Protein AF-A0A1H7Q913-F1 (afdb_monomer_lite)

pLDDT: mean 78.35, std 20.79, range [34.88, 98.12]

Organism: NCBI:txid641665

Foldseek 3Di:
DDDDDDDDDDDDDDDDDDPPPPPPPPPVPDDVPVVLVVVLVVLVVVLCVQQDFQFAPDQVQKDWDWADAADLDEIDIDIGGVVRGPVVVNVVSSVVSNVSRVVVNPPVVVVRDDYDDDFDWDQDPRGIDTHDDPDD

Secondary structure (DSSP, 8-state):
----------------------------SSHHHHHHHHHHHHHHHHHHHHH-S-B-SSGGGEEEEEE--STTPPPEEEEEETTTS-HHHHHHHHHHHHHHHHHHSGGGGGG----PPPPEEEEETTEEEEE-----

Radius of gyration: 29.95 Å; chains: 1; bounding box: 37×65×90 Å

Structure (mmCIF, N/CA/C/O backbone):
data_AF-A0A1H7Q913-F1
#
_entry.id   AF-A0A1H7Q913-F1
#
loop_
_atom_site.group_PDB
_atom_site.id
_atom_site.type_symbol
_atom_site.label_atom_id
_atom_site.label_alt_id
_atom_site.label_comp_id
_atom_site.label_asym_id
_atom_site.label_entity_id
_atom_site.label_seq_id
_atom_site.pdbx_PDB_ins_code
_atom_site.Cartn_x
_atom_site.Cartn_y
_atom_site.Cartn_z
_atom_site.occupancy
_atom_site.B_iso_or_equiv
_atom_site.auth_seq_id
_atom_site.auth_comp_id
_atom_site.auth_asym_id
_atom_site.auth_atom_id
_atom_site.pdbx_PDB_model_num
ATOM 1 N N . MET A 1 1 ? -10.090 -41.131 71.736 1.00 42.50 1 MET A N 1
ATOM 2 C 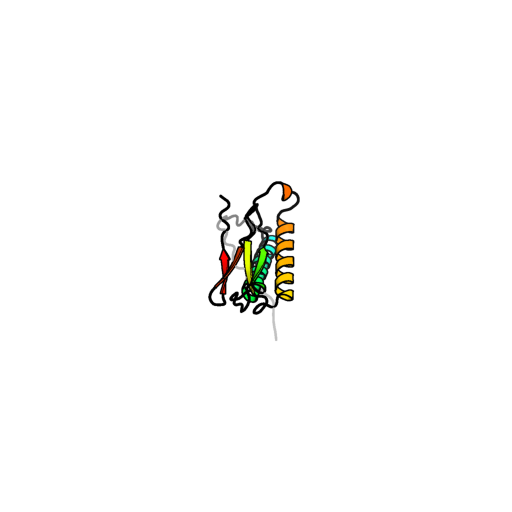CA . MET A 1 1 ? -9.740 -39.855 71.084 1.00 42.50 1 MET A CA 1
ATOM 3 C C . MET A 1 1 ? -10.991 -38.977 71.168 1.00 42.50 1 MET A C 1
ATOM 5 O O . MET A 1 1 ? -11.774 -38.990 70.237 1.00 42.50 1 MET A O 1
ATOM 9 N N . THR A 1 2 ? -11.426 -38.443 72.326 1.00 36.62 2 THR A N 1
ATOM 10 C CA . THR A 1 2 ? -10.780 -37.408 73.184 1.00 36.62 2 THR A CA 1
ATOM 11 C C . THR A 1 2 ? -10.243 -36.257 72.313 1.00 36.62 2 THR A C 1
ATOM 13 O O . THR A 1 2 ? -9.431 -36.537 71.448 1.00 36.62 2 THR A O 1
ATOM 16 N N . THR A 1 3 ? -10.598 -34.969 72.422 1.00 34.88 3 THR A N 1
ATOM 17 C CA . THR A 1 3 ? -11.397 -34.195 73.392 1.00 34.88 3 THR A CA 1
ATOM 18 C C . THR A 1 3 ? -11.520 -32.745 72.868 1.00 34.88 3 THR A C 1
ATOM 20 O O . THR A 1 3 ? -10.576 -32.240 72.281 1.00 34.88 3 THR A O 1
ATOM 23 N N . MET A 1 4 ? -12.636 -32.084 73.197 1.00 40.03 4 MET A N 1
ATOM 24 C CA . MET A 1 4 ? -12.746 -30.685 73.669 1.00 40.03 4 MET A CA 1
ATOM 25 C C . MET A 1 4 ? -12.457 -29.444 72.789 1.00 40.03 4 MET A C 1
ATOM 27 O O . MET A 1 4 ? -11.423 -29.260 72.164 1.00 40.03 4 MET A O 1
ATOM 31 N N . ARG A 1 5 ? -13.423 -28.520 72.924 1.00 50.38 5 ARG A N 1
ATOM 32 C CA . ARG A 1 5 ? -13.403 -27.061 72.717 1.00 50.38 5 ARG A CA 1
ATOM 33 C C . ARG A 1 5 ? -12.316 -26.374 73.565 1.00 50.38 5 ARG A C 1
ATOM 35 O O . ARG A 1 5 ? -12.116 -26.815 74.689 1.00 50.38 5 ARG A O 1
ATOM 42 N N . ALA A 1 6 ? -11.790 -25.227 73.113 1.00 42.22 6 ALA A N 1
ATOM 43 C CA . ALA A 1 6 ? -11.801 -23.933 73.833 1.00 42.22 6 ALA A CA 1
ATOM 44 C C . ALA A 1 6 ? -10.720 -22.948 73.330 1.00 42.22 6 ALA A C 1
ATOM 46 O O . ALA A 1 6 ? -9.536 -23.245 73.339 1.00 42.22 6 ALA A O 1
ATOM 47 N N . GLN A 1 7 ? -11.201 -21.772 72.916 1.00 47.78 7 GLN A N 1
ATOM 48 C CA . GLN A 1 7 ? -10.716 -20.409 73.185 1.00 47.78 7 GLN A CA 1
ATOM 49 C C . GLN A 1 7 ? -9.233 -20.157 73.515 1.00 47.78 7 GLN A C 1
ATOM 51 O O . GLN A 1 7 ? -8.747 -20.605 74.546 1.00 47.78 7 GLN A O 1
ATOM 56 N N . VAL A 1 8 ? -8.630 -19.200 72.796 1.00 43.62 8 VAL A N 1
ATOM 57 C CA . VAL A 1 8 ? -7.849 -18.118 73.424 1.00 43.62 8 VAL A CA 1
ATOM 58 C C . VAL A 1 8 ? -8.195 -16.801 72.723 1.00 43.62 8 VAL A C 1
ATOM 60 O O . VAL A 1 8 ? -7.838 -16.572 71.572 1.00 43.62 8 VAL A O 1
ATOM 63 N N . MET A 1 9 ? -8.931 -15.949 73.437 1.00 45.94 9 MET A N 1
ATOM 64 C CA . MET A 1 9 ? -8.969 -14.506 73.210 1.00 45.94 9 MET A CA 1
ATOM 65 C C . MET A 1 9 ? -7.621 -13.911 73.622 1.00 45.94 9 MET A C 1
ATOM 67 O O . MET A 1 9 ? -7.163 -14.179 74.732 1.00 45.94 9 MET A O 1
ATOM 71 N N . ALA A 1 10 ? -7.040 -13.040 72.798 1.00 43.75 10 ALA A N 1
ATOM 72 C CA . ALA A 1 10 ? -6.006 -12.125 73.260 1.00 43.75 10 ALA A CA 1
ATOM 73 C C . ALA A 1 10 ? -6.106 -10.760 72.559 1.00 43.75 10 ALA A C 1
ATOM 75 O O . ALA A 1 10 ? -5.680 -10.581 71.426 1.00 43.75 10 ALA A O 1
ATOM 76 N N . VAL A 1 11 ? -6.684 -9.830 73.320 1.00 43.59 11 VAL A N 1
ATOM 77 C CA . VAL A 1 11 ? -6.240 -8.447 73.547 1.00 43.59 11 VAL A CA 1
ATOM 78 C C . VAL A 1 11 ? -6.244 -7.467 72.362 1.00 43.59 11 VAL A C 1
ATOM 80 O O . VAL A 1 11 ? -5.370 -7.416 71.507 1.00 43.59 11 VAL A O 1
ATOM 83 N N . ILE A 1 12 ? -7.248 -6.599 72.459 1.00 50.00 12 ILE A N 1
ATOM 84 C CA . ILE A 1 12 ? -7.434 -5.277 71.863 1.00 50.00 12 ILE A CA 1
ATOM 85 C C . ILE A 1 12 ? -6.161 -4.417 71.965 1.00 50.00 12 ILE A C 1
ATOM 87 O O . ILE A 1 12 ? -5.664 -4.184 73.065 1.00 50.00 12 ILE A O 1
ATOM 91 N N . SER A 1 13 ? -5.717 -3.842 70.845 1.00 40.84 13 SER A N 1
ATOM 92 C CA . SER A 1 13 ? -4.907 -2.618 70.845 1.00 40.84 13 SER A CA 1
ATOM 93 C C . SER A 1 13 ? -5.628 -1.552 70.027 1.00 40.84 13 SER A C 1
ATOM 95 O O . SER A 1 13 ? -5.758 -1.650 68.808 1.00 40.84 13 SER A O 1
ATOM 97 N N . VAL A 1 14 ? -6.159 -0.558 70.737 1.00 49.72 14 VAL A N 1
ATOM 98 C CA . VAL A 1 14 ? -6.689 0.682 70.175 1.00 49.72 14 VAL A CA 1
ATOM 99 C C . VAL A 1 14 ? -5.493 1.576 69.873 1.00 49.72 14 VAL A C 1
ATOM 101 O O . VAL A 1 14 ? -4.889 2.121 70.793 1.00 49.72 14 VAL A O 1
ATOM 104 N N . ALA A 1 15 ? -5.163 1.752 68.596 1.00 45.88 15 ALA A N 1
ATOM 105 C CA . ALA A 1 15 ? -4.315 2.852 68.161 1.00 45.88 15 ALA A CA 1
ATOM 106 C C . ALA A 1 15 ? -4.633 3.247 66.711 1.00 45.88 15 ALA A C 1
ATOM 108 O O . ALA A 1 15 ? -4.528 2.440 65.797 1.00 45.88 15 ALA A O 1
ATOM 109 N N . ALA A 1 16 ? -4.961 4.530 66.551 1.00 45.84 16 ALA A N 1
ATOM 110 C CA . ALA A 1 16 ? -4.771 5.335 65.347 1.00 45.84 16 ALA A CA 1
ATOM 111 C C . ALA A 1 16 ? -5.615 5.001 64.100 1.00 45.84 16 ALA A C 1
ATOM 113 O O . ALA A 1 16 ? -5.188 4.351 63.155 1.00 45.84 16 ALA A O 1
ATOM 114 N N . LEU A 1 17 ? -6.809 5.595 64.075 1.00 55.34 17 LEU A N 1
ATOM 115 C CA . LEU A 1 17 ? -7.189 6.617 63.092 1.00 55.34 17 LEU A CA 1
ATOM 116 C C . LEU A 1 17 ? -6.294 6.710 61.832 1.00 55.34 17 LEU A C 1
ATOM 118 O O . LEU A 1 17 ? -5.324 7.460 61.812 1.00 55.34 17 LEU A O 1
ATOM 122 N N . LEU A 1 18 ? -6.696 6.030 60.759 1.00 46.06 18 LEU A N 1
ATOM 123 C CA . LEU A 1 18 ? -6.415 6.415 59.375 1.00 46.06 18 LEU A CA 1
ATOM 124 C C . LEU A 1 18 ? -7.579 5.899 58.524 1.00 46.06 18 LEU A C 1
ATOM 126 O O . LEU A 1 18 ? -7.749 4.698 58.333 1.00 46.06 18 LEU A O 1
ATOM 130 N N . CYS A 1 19 ? -8.421 6.826 58.070 1.00 43.81 19 CYS A N 1
ATOM 131 C CA . CYS A 1 19 ? -9.467 6.579 57.087 1.00 43.81 19 CYS A CA 1
ATOM 132 C C . CYS A 1 19 ? -8.843 6.037 55.792 1.00 43.81 19 CYS A C 1
ATOM 134 O O . CYS A 1 19 ? -8.514 6.809 54.895 1.00 43.81 19 CYS A O 1
ATOM 136 N N . LEU A 1 20 ? -8.714 4.718 55.664 1.00 46.75 20 LEU A N 1
ATOM 137 C CA . LEU A 1 20 ? -8.582 4.070 54.363 1.00 46.75 20 LEU A CA 1
ATOM 138 C C . LEU A 1 20 ? -9.986 3.946 53.775 1.00 46.75 20 LEU A C 1
AT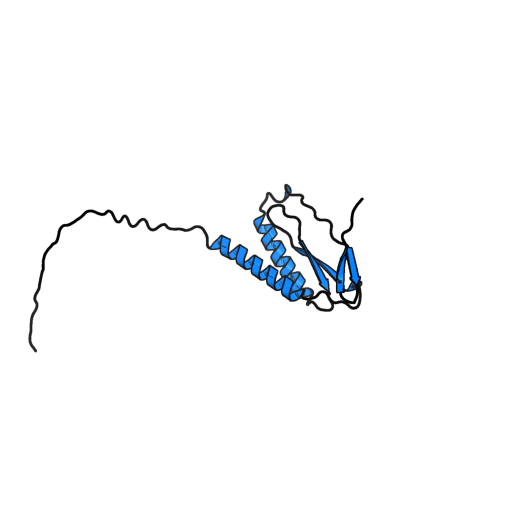OM 140 O O . LEU A 1 20 ? -10.618 2.894 53.796 1.00 46.75 20 LEU A O 1
ATOM 144 N N . ILE A 1 21 ? -10.484 5.085 53.294 1.00 54.28 21 ILE A N 1
ATOM 145 C CA . ILE A 1 21 ? -11.536 5.124 52.286 1.00 54.28 21 ILE A CA 1
ATOM 146 C C . ILE A 1 21 ? -10.957 4.339 51.110 1.00 54.28 21 ILE A C 1
ATOM 148 O O . ILE A 1 21 ? -10.057 4.824 50.425 1.00 54.28 21 ILE A O 1
A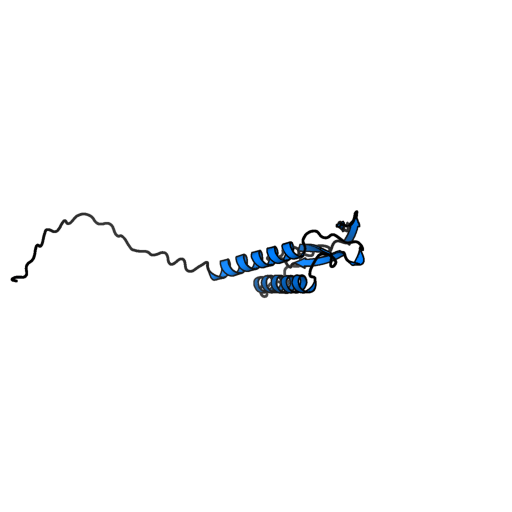TOM 152 N N . ALA A 1 22 ? -11.424 3.106 50.921 1.00 51.28 22 ALA A N 1
ATOM 153 C CA . ALA A 1 22 ? -11.243 2.372 49.681 1.00 51.28 22 ALA A CA 1
ATOM 154 C C . ALA A 1 22 ? -12.038 3.115 48.599 1.00 51.28 22 ALA A C 1
ATOM 156 O O . ALA A 1 22 ? -13.166 2.772 48.268 1.00 51.28 22 ALA A O 1
ATOM 157 N N . CYS A 1 23 ? -11.471 4.222 48.127 1.00 47.44 23 CYS A N 1
ATOM 158 C CA . CYS A 1 23 ? -11.842 4.834 46.871 1.00 47.44 23 CYS A CA 1
ATOM 159 C C . CYS A 1 23 ? -11.127 3.991 45.820 1.00 47.44 23 CYS A C 1
ATOM 161 O O . CYS A 1 23 ? -9.969 4.243 45.496 1.00 47.44 23 CYS A O 1
ATOM 163 N N . GLU A 1 24 ? -11.766 2.906 45.395 1.00 58.09 24 GLU A N 1
ATOM 164 C CA . GLU A 1 24 ? -11.357 2.198 44.189 1.00 58.09 24 GLU A CA 1
ATOM 165 C C . GLU A 1 24 ? -11.607 3.174 43.031 1.00 58.09 24 GLU A C 1
ATOM 167 O O . GLU A 1 24 ? -12.759 3.560 42.813 1.00 58.09 24 GLU A O 1
ATOM 172 N N . PRO A 1 25 ? -10.579 3.659 42.312 1.00 47.00 25 PRO A N 1
ATOM 173 C CA . PRO A 1 25 ? -10.833 4.434 41.116 1.00 47.00 25 PRO A CA 1
ATOM 174 C C . PRO A 1 25 ? -11.302 3.446 40.047 1.00 47.00 25 PRO A C 1
ATOM 176 O O . PRO A 1 25 ? -10.484 2.803 39.384 1.00 47.00 25 PRO A O 1
ATOM 179 N N . THR A 1 26 ? -12.617 3.306 39.876 1.00 49.31 26 THR A N 1
ATOM 180 C CA . THR A 1 26 ? -13.208 2.664 38.699 1.00 49.31 26 THR A CA 1
ATOM 181 C C . THR A 1 26 ? -12.808 3.492 37.485 1.00 49.31 26 THR A C 1
ATOM 183 O O . THR A 1 26 ? -13.434 4.485 37.117 1.00 49.31 26 THR A O 1
ATOM 186 N N . THR A 1 27 ? -11.682 3.113 36.889 1.00 49.75 27 THR A N 1
ATOM 187 C CA . THR A 1 27 ? -11.180 3.688 35.645 1.00 49.75 27 THR A CA 1
ATOM 188 C C . THR A 1 27 ? -11.883 2.961 34.503 1.00 49.75 27 THR A C 1
ATOM 190 O O . THR A 1 27 ? -11.278 2.198 33.761 1.00 49.75 27 THR A O 1
ATOM 193 N N . GLU A 1 28 ? -13.196 3.157 34.383 1.00 48.50 28 GLU A N 1
ATOM 194 C CA . GLU A 1 28 ? -14.029 2.602 33.305 1.00 48.50 28 GLU A CA 1
ATOM 195 C C . GLU A 1 28 ? -14.020 3.532 32.085 1.00 48.50 28 GLU A C 1
ATOM 197 O O . GLU A 1 28 ? -15.050 3.930 31.551 1.00 48.50 28 GLU A O 1
ATOM 202 N N . VAL A 1 29 ? -12.829 3.939 31.651 1.00 54.66 29 VAL A N 1
ATOM 203 C CA . VAL A 1 29 ? -12.635 4.678 30.401 1.00 54.66 29 VAL A CA 1
ATOM 204 C C . VAL A 1 29 ? -11.318 4.203 29.799 1.00 54.66 29 VAL A C 1
ATOM 206 O O . VAL A 1 29 ? -10.288 4.788 30.113 1.00 54.66 29 VAL A O 1
ATOM 209 N N . SER A 1 30 ? -11.312 3.139 28.977 1.00 51.41 30 SER A N 1
ATOM 210 C CA . SER A 1 30 ? -10.255 2.930 27.953 1.00 51.41 30 SER A CA 1
ATOM 211 C C . SER A 1 30 ? -10.388 1.698 27.041 1.00 51.41 30 SER A C 1
ATOM 213 O O . SER A 1 30 ? -9.885 1.756 25.921 1.00 51.41 30 SER A O 1
ATOM 215 N N . GLU A 1 31 ? -11.061 0.606 27.419 1.00 54.00 31 GLU A N 1
ATOM 216 C CA . GLU A 1 31 ? -10.900 -0.663 26.671 1.00 54.00 31 GLU A CA 1
ATOM 217 C C . GLU A 1 31 ? -11.457 -0.649 25.230 1.00 54.00 31 GLU A C 1
ATOM 219 O O . GLU A 1 31 ? -10.798 -1.129 24.302 1.00 54.00 31 GLU A O 1
ATOM 224 N N . GLN A 1 32 ? -12.624 -0.041 24.979 1.00 52.88 32 GLN A N 1
ATOM 225 C CA . GLN A 1 32 ? -13.199 -0.010 23.620 1.00 52.88 32 GLN A CA 1
ATOM 226 C C . GLN A 1 32 ? -12.418 0.879 22.640 1.00 52.88 32 GLN A C 1
ATOM 228 O O . GLN A 1 32 ? -12.332 0.555 21.455 1.00 52.88 32 GLN A O 1
ATOM 233 N N . HIS A 1 33 ? -11.843 1.989 23.108 1.00 58.22 33 HIS A N 1
ATOM 234 C CA . HIS A 1 33 ? -11.111 2.924 22.246 1.00 58.22 33 HIS A CA 1
ATOM 235 C C . HIS A 1 33 ? -9.679 2.445 21.967 1.00 58.22 33 HIS A C 1
ATOM 237 O O . HIS A 1 33 ? -9.145 2.662 20.881 1.00 58.22 33 HIS A O 1
ATOM 243 N N . GLN A 1 34 ? -9.067 1.735 22.919 1.00 61.88 34 GLN A N 1
ATOM 244 C CA . GLN A 1 34 ? -7.762 1.103 22.719 1.00 61.88 34 GLN A CA 1
ATOM 245 C C . GLN A 1 34 ? -7.839 -0.046 21.706 1.00 61.88 34 GLN A C 1
ATOM 247 O O . GLN A 1 34 ? -6.964 -0.163 20.848 1.00 61.88 34 GLN A O 1
ATOM 252 N N . THR A 1 35 ? -8.923 -0.827 21.738 1.00 69.62 35 THR A N 1
ATOM 253 C CA . THR A 1 35 ? -9.128 -1.956 20.817 1.00 69.62 35 THR A CA 1
ATOM 254 C C . THR A 1 35 ? -9.218 -1.503 19.354 1.00 69.62 35 THR A C 1
ATOM 256 O O . THR A 1 35 ? -8.638 -2.137 18.473 1.00 69.62 35 THR A O 1
ATOM 259 N N . SER A 1 36 ? -9.888 -0.379 19.067 1.00 81.31 36 SER A N 1
ATOM 260 C CA . SER A 1 36 ? -10.050 0.115 17.691 1.00 81.31 36 SER A CA 1
ATOM 261 C C . SER A 1 36 ? -8.749 0.667 17.098 1.00 81.31 36 SER A C 1
ATOM 263 O O . SER A 1 36 ? -8.446 0.399 15.934 1.00 81.31 36 SER A O 1
ATOM 265 N N . ALA A 1 37 ? -7.950 1.383 17.894 1.00 85.44 37 ALA A N 1
ATOM 266 C CA . ALA A 1 37 ? -6.650 1.901 17.470 1.00 85.44 37 ALA A CA 1
ATOM 267 C C . ALA A 1 37 ? -5.638 0.770 17.222 1.00 85.44 37 ALA A C 1
ATOM 269 O O . ALA A 1 37 ? -4.942 0.769 16.206 1.00 85.44 37 ALA A O 1
ATOM 270 N N . GLN A 1 38 ? -5.596 -0.228 18.110 1.00 89.75 38 GLN A N 1
ATOM 271 C CA . GLN A 1 38 ? -4.748 -1.414 17.947 1.00 89.75 38 GLN A CA 1
ATOM 272 C C . GLN A 1 38 ? -5.144 -2.225 16.709 1.00 89.75 38 GLN A C 1
ATOM 274 O O . GLN A 1 38 ? -4.280 -2.621 15.928 1.00 89.75 38 GLN A O 1
ATOM 279 N N . GLN A 1 39 ? -6.446 -2.420 16.486 1.00 91.12 39 GLN A N 1
ATOM 280 C CA . GLN A 1 39 ? -6.949 -3.099 15.294 1.00 91.12 39 GLN A CA 1
ATOM 281 C C . GLN A 1 39 ? -6.567 -2.355 14.007 1.00 91.12 39 GLN A C 1
ATOM 283 O O . GLN A 1 39 ? -6.206 -2.990 13.016 1.00 91.12 39 GLN A O 1
ATOM 288 N N . LEU A 1 40 ? -6.646 -1.022 14.002 1.00 92.25 40 LEU A N 1
ATOM 289 C CA . LEU A 1 40 ? -6.286 -0.223 12.834 1.00 92.25 40 LEU A CA 1
ATOM 290 C C . LEU A 1 40 ? -4.786 -0.326 12.522 1.00 92.25 40 LEU A C 1
ATOM 292 O O . LEU A 1 40 ? -4.420 -0.527 11.365 1.00 92.25 40 LEU A O 1
ATOM 296 N N . ALA A 1 41 ? -3.938 -0.266 13.553 1.00 93.88 41 ALA A N 1
ATOM 297 C CA . ALA A 1 41 ? -2.494 -0.443 13.417 1.00 93.88 41 ALA A CA 1
ATOM 298 C C . ALA A 1 41 ? -2.124 -1.841 12.891 1.00 93.88 41 ALA A C 1
ATOM 300 O O . ALA A 1 41 ? -1.214 -1.975 12.075 1.00 93.88 41 ALA A O 1
ATOM 301 N N . GLU A 1 42 ? -2.848 -2.880 13.314 1.00 95.94 42 GLU A N 1
ATOM 302 C CA . GLU A 1 42 ? -2.646 -4.243 12.814 1.00 95.94 42 GLU A CA 1
ATOM 303 C C . GLU A 1 42 ? -2.995 -4.371 11.330 1.00 95.94 42 GLU A C 1
ATOM 305 O O . GLU A 1 42 ? -2.238 -4.957 10.557 1.00 95.94 42 GLU A O 1
ATOM 310 N N . ILE A 1 43 ? -4.112 -3.772 10.907 1.00 96.75 43 ILE A N 1
ATOM 311 C CA . ILE A 1 43 ? -4.494 -3.752 9.492 1.00 96.75 43 ILE A CA 1
ATOM 312 C C . ILE A 1 43 ? -3.471 -2.952 8.673 1.00 96.75 43 ILE A C 1
ATOM 314 O O . ILE A 1 43 ? -3.100 -3.397 7.589 1.00 96.75 43 ILE A O 1
ATOM 318 N N . GLU A 1 44 ? -2.986 -1.810 9.177 1.00 95.81 44 GLU A N 1
ATOM 319 C CA . GLU A 1 44 ? -1.951 -1.016 8.498 1.00 95.81 44 GLU A CA 1
ATOM 320 C C . GLU A 1 44 ? -0.657 -1.814 8.316 1.00 95.81 44 GLU A C 1
ATOM 322 O O . GLU A 1 44 ? -0.104 -1.817 7.218 1.00 95.81 44 GLU A O 1
ATOM 327 N N . ARG A 1 45 ? -0.210 -2.552 9.343 1.00 96.94 45 ARG A N 1
ATOM 328 C CA . ARG A 1 45 ? 0.939 -3.465 9.222 1.00 96.94 45 ARG A CA 1
ATOM 329 C C . ARG A 1 45 ? 0.709 -4.530 8.156 1.00 96.94 45 ARG A C 1
ATOM 331 O O . ARG A 1 45 ? 1.532 -4.656 7.258 1.00 96.94 45 ARG A O 1
ATOM 338 N N . GLY A 1 46 ? -0.436 -5.212 8.187 1.00 97.19 46 GLY A N 1
ATOM 339 C CA . GLY A 1 46 ? -0.766 -6.223 7.179 1.00 97.19 46 GLY A CA 1
ATOM 340 C C . GLY A 1 46 ? -0.811 -5.666 5.750 1.00 97.19 46 GLY A C 1
ATOM 341 O O . GLY A 1 46 ? -0.416 -6.349 4.808 1.00 97.19 46 GLY A O 1
ATOM 342 N N . ILE A 1 47 ? -1.244 -4.413 5.573 1.00 97.50 47 ILE A N 1
ATOM 343 C CA . ILE A 1 47 ? -1.177 -3.711 4.282 1.00 97.50 47 ILE A CA 1
ATOM 344 C C . ILE A 1 47 ? 0.282 -3.520 3.851 1.00 97.50 47 ILE A C 1
ATOM 346 O O . ILE A 1 47 ? 0.615 -3.864 2.721 1.00 97.50 47 ILE A O 1
ATOM 350 N N . GLN A 1 48 ? 1.150 -3.008 4.730 1.00 96.00 48 GLN A N 1
ATOM 351 C CA . GLN A 1 48 ? 2.570 -2.798 4.412 1.00 96.00 48 GLN A CA 1
ATOM 352 C C . GLN A 1 48 ? 3.286 -4.113 4.074 1.00 96.00 48 GLN A C 1
ATOM 354 O O . GLN A 1 48 ? 4.042 -4.167 3.103 1.00 96.00 48 GLN A O 1
ATOM 359 N N . ASP A 1 49 ? 2.987 -5.186 4.807 1.00 96.44 49 ASP A N 1
ATOM 360 C CA . ASP A 1 49 ? 3.567 -6.511 4.570 1.00 96.44 49 ASP A CA 1
ATOM 361 C C . ASP A 1 49 ? 3.166 -7.082 3.200 1.00 96.44 49 ASP A C 1
ATOM 363 O O . ASP A 1 49 ? 3.988 -7.689 2.514 1.00 96.44 49 ASP A O 1
ATOM 367 N N . LEU A 1 50 ? 1.919 -6.860 2.761 1.00 95.75 50 LEU A N 1
ATOM 368 C CA . LEU A 1 50 ? 1.444 -7.291 1.438 1.00 95.75 50 LEU A CA 1
ATOM 369 C C . LEU A 1 50 ? 1.995 -6.445 0.285 1.00 95.75 50 LEU A C 1
ATOM 371 O O . LEU A 1 50 ? 2.113 -6.945 -0.837 1.00 95.75 50 LEU A O 1
ATOM 375 N N . ILE A 1 51 ? 2.289 -5.168 0.531 1.00 95.69 51 ILE A N 1
ATOM 376 C CA . ILE A 1 51 ? 2.943 -4.296 -0.452 1.00 95.69 51 ILE A CA 1
ATOM 377 C C . ILE A 1 51 ? 4.386 -4.754 -0.662 1.00 95.69 51 ILE A C 1
ATOM 379 O O . ILE A 1 51 ? 4.825 -4.892 -1.804 1.00 95.69 51 ILE A O 1
ATOM 383 N N . GLY A 1 52 ? 5.110 -4.999 0.434 1.00 91.62 52 GLY A N 1
ATOM 384 C CA . GLY A 1 52 ? 6.517 -5.372 0.392 1.00 91.62 52 GLY A CA 1
ATOM 385 C C . GLY A 1 52 ? 7.365 -4.339 -0.359 1.00 91.62 52 GLY A C 1
ATOM 386 O O . GLY A 1 52 ? 7.206 -3.130 -0.195 1.00 91.62 52 GLY A O 1
ATOM 387 N N . SER A 1 53 ? 8.291 -4.816 -1.192 1.00 93.25 53 SER A N 1
ATOM 388 C CA . SER A 1 53 ? 9.027 -3.950 -2.120 1.00 93.25 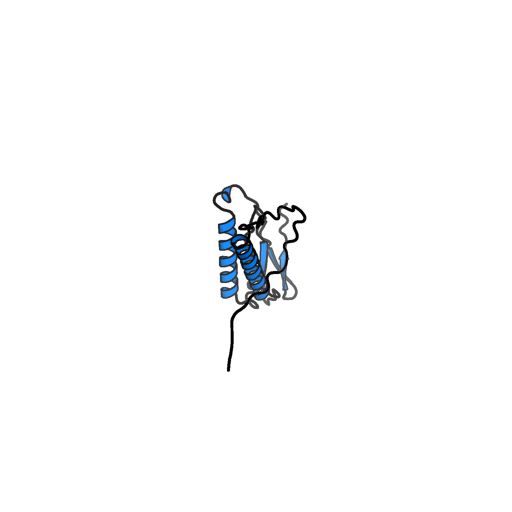53 SER A CA 1
ATOM 389 C C . SER A 1 53 ? 8.264 -3.856 -3.446 1.00 93.25 53 SER A C 1
ATOM 391 O O . SER A 1 53 ? 7.995 -4.898 -4.046 1.00 93.25 53 SER A O 1
ATOM 393 N N . PRO A 1 54 ? 7.943 -2.649 -3.953 1.00 94.94 54 PRO A N 1
ATOM 394 C CA . PRO A 1 54 ? 7.127 -2.473 -5.151 1.00 94.94 54 PRO A CA 1
ATOM 395 C C . PRO A 1 54 ? 7.963 -2.679 -6.425 1.00 94.94 54 PRO A C 1
ATOM 397 O O . PRO A 1 54 ? 8.188 -1.753 -7.202 1.00 94.94 54 PRO A O 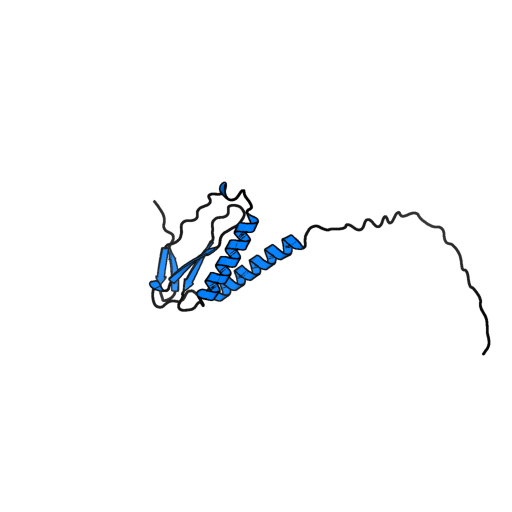1
ATOM 400 N N . ILE A 1 55 ? 8.472 -3.896 -6.607 1.00 96.69 55 ILE A N 1
ATOM 401 C CA . ILE A 1 55 ? 9.309 -4.288 -7.742 1.00 96.69 55 ILE A CA 1
ATOM 402 C C . ILE A 1 55 ? 8.409 -4.715 -8.907 1.00 96.69 55 ILE A C 1
ATOM 404 O O . ILE A 1 55 ? 7.462 -5.478 -8.711 1.00 96.69 55 ILE A O 1
ATOM 408 N N . ALA A 1 56 ? 8.678 -4.229 -10.115 1.00 97.56 56 ALA A N 1
ATOM 409 C CA . ALA A 1 56 ? 7.894 -4.517 -11.313 1.00 97.56 56 ALA A CA 1
ATOM 410 C C . ALA A 1 56 ? 8.769 -4.561 -12.568 1.00 97.56 56 ALA A C 1
ATOM 412 O O . ALA A 1 56 ? 9.732 -3.809 -12.684 1.00 97.56 56 ALA A O 1
ATOM 413 N N . GLN A 1 57 ? 8.383 -5.373 -13.548 1.00 97.38 57 GLN A N 1
ATOM 414 C CA . GLN A 1 57 ? 9.001 -5.373 -14.881 1.00 97.38 57 GLN A CA 1
ATOM 415 C C . GLN A 1 57 ? 8.350 -4.350 -15.818 1.00 97.38 57 GLN A C 1
ATOM 417 O O . GLN A 1 57 ? 8.963 -3.889 -16.784 1.00 97.38 57 GLN A O 1
ATOM 422 N N . HIS A 1 58 ? 7.099 -3.972 -15.537 1.00 97.12 58 HIS A N 1
ATOM 423 C CA . HIS A 1 58 ? 6.343 -3.036 -16.360 1.00 97.12 58 HIS A CA 1
ATOM 424 C C . HIS A 1 58 ? 5.700 -1.932 -15.525 1.00 97.12 58 HIS A C 1
ATOM 426 O O . HIS A 1 58 ? 5.105 -2.175 -14.479 1.00 97.12 58 HIS A O 1
ATOM 432 N N . VAL A 1 59 ? 5.737 -0.694 -16.030 1.00 96.19 59 VAL A N 1
ATOM 433 C CA . VAL A 1 59 ? 5.111 0.456 -15.351 1.00 96.19 59 VAL A CA 1
ATOM 434 C C . VAL A 1 59 ? 3.603 0.264 -15.149 1.00 96.19 59 VAL A C 1
ATOM 436 O O . VAL A 1 59 ? 3.042 0.755 -14.176 1.00 96.19 59 VAL A O 1
ATOM 439 N N . SER A 1 60 ? 2.942 -0.503 -16.024 1.00 96.75 60 SER A N 1
ATOM 440 C CA . SER A 1 60 ? 1.523 -0.857 -15.898 1.00 96.75 60 SER A CA 1
ATOM 441 C C . SER A 1 60 ? 1.205 -1.658 -14.635 1.00 96.75 60 SER A C 1
ATOM 443 O O . SER A 1 60 ? 0.053 -1.646 -14.190 1.00 96.75 60 SER A O 1
ATOM 445 N N . SER A 1 61 ? 2.203 -2.343 -14.079 1.00 97.44 61 SER A N 1
ATOM 446 C CA . SER A 1 61 ? 2.104 -3.144 -12.862 1.00 97.44 61 SER A CA 1
ATOM 447 C C . SER A 1 61 ? 2.275 -2.309 -11.594 1.00 97.44 61 SER A C 1
ATOM 449 O O . SER A 1 61 ? 1.850 -2.728 -10.521 1.00 97.44 61 SER A O 1
ATOM 451 N N . CYS A 1 62 ? 2.840 -1.104 -11.711 1.00 97.06 62 CYS A N 1
ATOM 452 C CA . CYS A 1 62 ? 2.957 -0.168 -10.605 1.00 97.06 62 CYS A CA 1
ATOM 453 C C . CYS A 1 62 ? 1.610 0.510 -10.331 1.00 97.06 62 CYS A C 1
ATOM 455 O O . CYS A 1 62 ? 1.052 1.213 -11.181 1.00 97.06 62 CYS A O 1
ATOM 457 N N . LYS A 1 63 ? 1.077 0.317 -9.128 1.00 96.44 63 LYS A N 1
ATOM 458 C CA . LYS A 1 63 ? -0.254 0.771 -8.723 1.00 96.44 63 LYS A CA 1
ATOM 459 C C . LYS A 1 63 ? -0.180 1.599 -7.446 1.00 96.44 63 LYS A C 1
ATOM 461 O O . LYS A 1 63 ? 0.665 1.371 -6.590 1.00 96.44 63 LYS A O 1
ATOM 466 N N . ILE A 1 64 ? -1.115 2.535 -7.301 1.00 96.06 64 ILE A N 1
ATOM 467 C CA . ILE A 1 64 ? -1.291 3.327 -6.078 1.00 96.06 64 ILE A CA 1
ATOM 468 C C . ILE A 1 64 ? -2.617 2.950 -5.429 1.00 96.06 64 ILE A C 1
ATOM 470 O O . ILE A 1 64 ? -3.655 2.970 -6.096 1.00 96.06 64 ILE A O 1
ATOM 474 N N . ILE A 1 65 ? -2.578 2.697 -4.125 1.00 96.00 65 ILE A N 1
ATOM 475 C CA . ILE A 1 65 ? -3.749 2.646 -3.244 1.00 96.00 65 ILE A CA 1
ATOM 476 C C . ILE A 1 65 ? -3.774 3.870 -2.330 1.00 96.00 65 ILE A C 1
ATOM 478 O O . ILE A 1 65 ? -2.745 4.484 -2.044 1.00 96.00 65 ILE A O 1
ATOM 482 N N . THR A 1 66 ? -4.971 4.206 -1.866 1.00 95.25 66 THR A N 1
ATOM 483 C CA . THR A 1 66 ? -5.209 5.322 -0.953 1.00 95.25 66 THR A CA 1
ATOM 484 C C . THR A 1 66 ? -5.645 4.776 0.399 1.00 95.25 66 THR A C 1
ATOM 486 O O . THR A 1 66 ? -6.638 4.047 0.475 1.00 95.25 66 THR A O 1
ATOM 489 N N . LEU A 1 67 ? -4.927 5.152 1.455 1.00 94.50 67 LEU A N 1
ATOM 490 C CA . LEU A 1 67 ? -5.385 4.997 2.830 1.00 94.50 67 LEU A CA 1
ATOM 491 C C . LEU A 1 67 ? -5.967 6.325 3.310 1.00 94.50 67 LEU A C 1
ATOM 493 O O . LEU A 1 67 ? -5.291 7.357 3.284 1.00 94.50 67 LEU A O 1
ATOM 497 N N . ASN A 1 68 ? -7.219 6.293 3.750 1.00 91.25 68 ASN A N 1
ATOM 498 C CA . ASN A 1 68 ? -7.870 7.436 4.375 1.00 91.25 68 ASN A CA 1
ATOM 499 C C . ASN A 1 68 ? -7.150 7.787 5.679 1.00 91.25 68 ASN A C 1
ATOM 501 O O . ASN A 1 68 ? -6.591 6.919 6.343 1.00 91.25 68 ASN A O 1
ATOM 505 N N . ALA A 1 69 ? -7.198 9.051 6.073 1.00 87.88 69 ALA A N 1
ATOM 506 C CA . ALA A 1 69 ? -6.660 9.485 7.350 1.00 87.88 69 ALA A CA 1
ATOM 507 C C . ALA A 1 69 ? -7.771 10.122 8.188 1.00 87.88 69 ALA A C 1
ATOM 509 O O . ALA A 1 69 ? -8.691 10.729 7.644 1.00 87.88 69 ALA A O 1
ATOM 510 N N . ALA A 1 70 ? -7.691 9.941 9.505 1.00 83.81 70 ALA A N 1
ATOM 511 C CA . ALA A 1 70 ? -8.595 10.577 10.455 1.00 83.81 70 ALA A CA 1
ATOM 512 C C . ALA A 1 70 ? -8.103 11.986 10.826 1.00 83.81 70 ALA A C 1
ATOM 514 O O . ALA A 1 70 ? -6.920 12.307 10.675 1.00 83.81 70 ALA A O 1
ATOM 515 N N . ASN A 1 71 ? -8.992 12.789 11.402 1.00 81.44 71 ASN A N 1
ATOM 516 C CA . ASN A 1 71 ? -8.748 14.128 11.931 1.00 81.44 71 ASN A CA 1
ATOM 517 C C . ASN A 1 71 ? -8.234 15.109 10.875 1.00 81.44 71 ASN A C 1
ATOM 519 O O . ASN A 1 71 ? -7.264 15.835 11.115 1.00 81.44 71 ASN A O 1
ATOM 523 N N . CYS A 1 72 ? -8.877 15.128 9.704 1.00 77.06 72 CYS A N 1
ATOM 524 C CA . CYS A 1 72 ? -8.567 16.088 8.638 1.00 77.06 72 CYS A CA 1
ATOM 525 C C . CYS A 1 72 ? -7.112 16.015 8.153 1.00 77.06 72 CYS A C 1
ATOM 527 O O . CYS A 1 72 ? -6.568 16.990 7.638 1.00 77.06 72 CYS A O 1
ATOM 529 N N . GLN A 1 73 ? -6.454 14.877 8.351 1.00 85.06 73 GLN A N 1
ATOM 530 C CA . GLN A 1 73 ? -5.137 14.629 7.794 1.00 85.06 73 GLN A CA 1
ATOM 531 C C . GLN A 1 73 ? -5.272 14.283 6.306 1.00 85.06 73 GLN A C 1
ATOM 533 O O . GLN A 1 73 ? -6.283 13.707 5.895 1.00 85.06 73 GLN A O 1
ATOM 538 N N . PRO A 1 74 ? -4.269 14.614 5.479 1.00 87.50 74 PRO A N 1
ATOM 539 C CA . PRO A 1 74 ? -4.272 14.183 4.091 1.00 87.50 74 PRO A CA 1
ATOM 540 C C . PRO A 1 74 ? -4.274 12.649 4.001 1.00 87.50 74 PRO A C 1
ATOM 542 O O . PRO A 1 74 ? -3.651 11.983 4.836 1.00 87.50 74 PRO A O 1
ATOM 545 N N . PRO A 1 75 ? -4.919 12.067 2.974 1.00 90.44 75 PRO A N 1
ATOM 546 C CA . PRO A 1 75 ? -4.823 10.636 2.736 1.00 90.44 75 PRO A CA 1
ATOM 547 C C . PRO A 1 75 ? -3.374 10.240 2.436 1.00 90.44 75 PRO A C 1
ATOM 549 O O . PRO A 1 75 ? -2.616 10.993 1.819 1.00 90.44 75 PRO A O 1
ATOM 552 N N . LYS A 1 76 ? -2.999 9.025 2.833 1.00 92.56 76 LYS A N 1
ATOM 553 C CA . LYS A 1 76 ? -1.702 8.441 2.481 1.00 92.56 76 LYS A CA 1
ATOM 554 C C . LYS A 1 76 ? -1.838 7.705 1.152 1.00 92.56 76 LYS A C 1
ATOM 556 O O . LYS A 1 76 ? -2.742 6.888 0.979 1.00 92.56 76 LYS A O 1
ATOM 561 N N . TYR A 1 77 ? -0.911 7.945 0.234 1.00 94.19 77 TYR A N 1
ATOM 562 C CA . TYR A 1 77 ? -0.788 7.158 -0.990 1.00 94.19 77 TYR A CA 1
ATOM 563 C C . TYR A 1 77 ? 0.314 6.124 -0.808 1.00 94.19 77 TYR A C 1
ATOM 565 O O . TYR A 1 77 ? 1.449 6.487 -0.504 1.00 94.19 77 TYR A O 1
ATOM 573 N N . LEU A 1 78 ? -0.016 4.848 -0.995 1.00 95.06 78 LEU A N 1
ATOM 574 C CA . LEU A 1 78 ? 0.963 3.766 -0.953 1.00 95.06 78 LEU A CA 1
ATOM 575 C C . LEU A 1 78 ? 1.130 3.172 -2.346 1.00 95.06 78 LEU A C 1
ATOM 577 O O . LEU A 1 78 ? 0.153 2.952 -3.067 1.00 95.06 78 LEU A O 1
ATOM 581 N N . LEU A 1 79 ? 2.383 2.930 -2.714 1.00 95.94 79 LEU A N 1
ATOM 582 C CA . LEU A 1 79 ? 2.775 2.394 -4.006 1.00 95.94 79 LEU A CA 1
ATOM 583 C C . LEU A 1 79 ? 3.067 0.900 -3.872 1.00 95.94 79 LEU A C 1
ATOM 585 O O . LEU A 1 79 ? 3.782 0.500 -2.960 1.00 95.94 79 LEU A O 1
ATOM 589 N N . TYR A 1 80 ? 2.537 0.094 -4.785 1.00 97.00 80 TYR A N 1
ATOM 590 C CA . TYR A 1 80 ? 2.768 -1.348 -4.832 1.00 97.00 80 TYR A CA 1
ATOM 591 C C . TYR A 1 80 ? 2.911 -1.832 -6.274 1.00 97.00 80 TYR A C 1
ATOM 593 O O . TYR A 1 80 ? 2.620 -1.101 -7.224 1.00 97.00 80 TYR A O 1
ATOM 601 N N . SER A 1 81 ? 3.357 -3.075 -6.428 1.00 97.38 81 SER A N 1
ATOM 602 C CA . SER A 1 81 ? 3.389 -3.773 -7.709 1.00 97.38 81 SER A CA 1
ATOM 603 C C . SER A 1 81 ? 2.442 -4.962 -7.661 1.00 97.38 81 SER A C 1
ATOM 605 O O . SER A 1 81 ? 2.563 -5.810 -6.776 1.00 97.38 81 SER A O 1
ATOM 607 N N . ASN A 1 82 ? 1.523 -5.073 -8.619 1.00 96.38 82 ASN A N 1
ATOM 608 C CA . ASN A 1 82 ? 0.650 -6.248 -8.703 1.00 96.38 82 ASN A CA 1
ATOM 609 C C . ASN A 1 82 ? 1.378 -7.516 -9.208 1.00 96.38 82 ASN A C 1
ATOM 611 O O . ASN A 1 82 ? 0.770 -8.581 -9.259 1.00 96.38 82 ASN A O 1
ATOM 615 N N . GLU A 1 83 ? 2.671 -7.424 -9.543 1.00 96.56 83 GLU A N 1
ATOM 616 C CA . GLU A 1 83 ? 3.528 -8.586 -9.827 1.00 96.56 83 GLU A CA 1
ATOM 617 C C . GLU A 1 83 ? 4.053 -9.259 -8.548 1.00 96.56 83 GLU A C 1
ATOM 619 O O . GLU A 1 83 ? 4.351 -10.450 -8.568 1.00 96.56 83 GLU A O 1
ATOM 624 N N . GLN A 1 84 ? 4.194 -8.506 -7.450 1.00 92.69 84 GLN A N 1
ATOM 625 C CA . GLN A 1 84 ? 4.782 -8.986 -6.188 1.00 92.69 84 GLN A CA 1
ATOM 626 C C . GLN A 1 84 ? 3.769 -9.038 -5.037 1.00 92.69 84 GLN A C 1
ATOM 628 O O . GLN A 1 84 ? 3.963 -9.777 -4.074 1.00 92.69 84 GLN A O 1
ATOM 633 N N . SER A 1 85 ? 2.675 -8.283 -5.134 1.00 94.06 85 SER A N 1
ATOM 634 C CA . SER A 1 85 ? 1.623 -8.241 -4.119 1.00 94.06 85 SER A CA 1
ATOM 635 C C . SER A 1 85 ? 0.429 -9.117 -4.497 1.00 94.06 85 SER A C 1
ATOM 637 O O . SER A 1 85 ? 0.013 -9.176 -5.653 1.00 94.06 85 SER A O 1
ATOM 639 N N . ASN A 1 86 ? -0.215 -9.724 -3.497 1.00 95.69 86 ASN A N 1
ATOM 640 C CA . ASN A 1 86 ? -1.540 -10.323 -3.672 1.00 95.69 86 ASN A CA 1
ATOM 641 C C . ASN A 1 86 ? -2.608 -9.213 -3.685 1.00 95.69 86 ASN A C 1
ATOM 643 O O . ASN A 1 86 ? -3.173 -8.862 -2.646 1.00 95.69 86 ASN A O 1
ATOM 647 N N . GLU A 1 87 ? -2.846 -8.636 -4.865 1.00 95.50 87 GLU A N 1
ATOM 648 C CA . GLU A 1 87 ? -3.716 -7.466 -5.058 1.00 95.50 87 GLU A CA 1
ATOM 649 C C . GLU A 1 87 ? -5.141 -7.656 -4.486 1.00 95.50 87 GLU A C 1
ATOM 651 O O . GLU A 1 87 ? -5.581 -6.787 -3.733 1.00 95.50 87 GLU A O 1
ATOM 656 N N . PRO A 1 88 ? -5.856 -8.781 -4.703 1.00 97.62 88 PRO A N 1
ATOM 657 C CA . PRO A 1 88 ? -7.179 -8.982 -4.101 1.00 97.62 88 PRO A CA 1
ATOM 658 C C . PRO A 1 88 ? -7.196 -8.918 -2.565 1.00 97.62 88 PRO A C 1
ATOM 660 O O . PRO A 1 88 ? -8.094 -8.310 -1.970 1.00 97.62 88 PRO A O 1
ATOM 663 N N . VAL A 1 89 ? -6.203 -9.524 -1.906 1.00 97.50 89 VAL A N 1
ATOM 664 C CA . VAL A 1 89 ? -6.106 -9.517 -0.436 1.00 97.50 89 VAL A CA 1
ATOM 665 C C . VAL A 1 89 ? -5.733 -8.121 0.063 1.00 97.50 89 VAL A C 1
ATOM 667 O O . VAL A 1 89 ? -6.350 -7.622 1.007 1.00 97.50 89 VAL A O 1
ATOM 670 N N . LEU A 1 90 ? -4.789 -7.460 -0.613 1.00 97.75 90 LEU A N 1
ATOM 671 C CA . LEU A 1 90 ? -4.380 -6.091 -0.310 1.00 97.75 90 LEU A CA 1
ATOM 672 C C . LEU A 1 90 ? -5.571 -5.127 -0.379 1.00 97.75 90 LEU A C 1
ATOM 674 O O . LEU A 1 90 ? -5.842 -4.412 0.585 1.00 97.75 90 LEU A O 1
ATOM 678 N N . LEU A 1 91 ? -6.329 -5.144 -1.480 1.00 97.75 91 LEU A N 1
ATOM 679 C CA . LEU A 1 91 ? -7.490 -4.268 -1.664 1.00 97.75 91 LEU A CA 1
ATOM 680 C C . LEU A 1 91 ? -8.587 -4.526 -0.623 1.00 97.75 91 LEU A C 1
ATOM 682 O O . LEU A 1 91 ? -9.244 -3.585 -0.177 1.00 97.75 91 LEU A O 1
ATOM 686 N N . THR A 1 92 ? -8.747 -5.776 -0.182 1.00 98.12 92 THR A N 1
ATOM 687 C CA . THR A 1 92 ? -9.683 -6.127 0.896 1.00 98.12 92 THR A CA 1
ATOM 688 C C . THR A 1 92 ? -9.266 -5.498 2.230 1.00 98.12 92 THR A C 1
ATOM 690 O O . THR A 1 92 ? -10.107 -4.924 2.929 1.00 98.12 92 THR A O 1
ATOM 693 N N . LEU A 1 93 ? -7.975 -5.550 2.586 1.00 97.62 93 LEU A N 1
ATOM 694 C CA . LEU A 1 93 ? -7.473 -4.904 3.805 1.00 97.62 93 LEU A CA 1
ATOM 695 C C . LEU A 1 93 ? -7.566 -3.379 3.729 1.00 97.62 93 LEU A C 1
ATOM 697 O O . LEU A 1 93 ? -7.997 -2.757 4.699 1.00 97.62 93 LEU A O 1
ATOM 701 N N . VAL A 1 94 ? -7.236 -2.784 2.581 1.00 97.81 94 VAL A N 1
ATOM 702 C CA . VAL A 1 94 ? -7.370 -1.337 2.344 1.00 97.81 94 VAL A CA 1
ATOM 703 C C . VAL A 1 94 ? -8.818 -0.885 2.519 1.00 97.81 94 VAL A C 1
ATOM 705 O O . VAL A 1 94 ? -9.077 0.094 3.217 1.00 97.81 94 VAL A O 1
ATOM 708 N N . ALA A 1 95 ? -9.777 -1.612 1.942 1.00 96.94 95 ALA A N 1
ATOM 709 C CA . ALA A 1 95 ? -11.194 -1.303 2.102 1.00 96.94 95 ALA A CA 1
ATOM 710 C C . ALA A 1 95 ? -11.620 -1.364 3.577 1.00 96.94 95 ALA A C 1
ATOM 712 O O . ALA A 1 95 ? -12.278 -0.444 4.069 1.00 96.94 95 ALA A O 1
ATOM 713 N N . LYS A 1 96 ? -11.187 -2.402 4.306 1.00 95.88 96 LYS A N 1
ATOM 714 C CA . LYS A 1 96 ? -11.465 -2.551 5.741 1.00 95.88 96 LYS A CA 1
ATOM 715 C C . LYS A 1 96 ? -10.851 -1.417 6.567 1.00 95.88 96 LYS A C 1
ATOM 717 O O . LYS A 1 96 ? -11.529 -0.873 7.435 1.00 95.88 96 LYS A O 1
ATOM 722 N N . TYR A 1 97 ? -9.601 -1.046 6.289 1.00 95.56 97 TYR A N 1
ATOM 723 C CA . TYR A 1 97 ? -8.924 0.085 6.927 1.00 95.56 97 TYR A CA 1
ATOM 724 C C . TYR A 1 97 ? -9.711 1.380 6.712 1.00 95.56 97 TYR A C 1
ATOM 726 O O . TYR A 1 97 ? -10.112 2.038 7.672 1.00 95.56 97 TYR A O 1
ATOM 734 N N . ASN A 1 98 ? -10.010 1.698 5.449 1.00 93.62 98 ASN A N 1
ATOM 735 C CA . ASN A 1 98 ? -10.707 2.923 5.068 1.00 93.62 98 ASN A CA 1
ATOM 736 C C . ASN A 1 98 ? -12.106 3.002 5.685 1.00 93.62 98 ASN A C 1
ATOM 738 O O . ASN A 1 98 ? -12.507 4.072 6.133 1.00 93.62 98 ASN A O 1
ATOM 742 N N . GLN A 1 99 ? -12.821 1.879 5.778 1.00 92.38 99 GLN A N 1
ATOM 743 C CA . GLN A 1 99 ? -14.120 1.817 6.445 1.00 92.38 99 GLN A CA 1
ATOM 744 C C . GLN A 1 99 ? -14.021 2.145 7.942 1.00 92.38 99 GLN A C 1
ATOM 746 O O . GLN A 1 99 ? -14.859 2.888 8.453 1.00 92.38 99 GLN A O 1
ATOM 751 N N . ILE A 1 100 ? -13.015 1.615 8.649 1.00 91.25 100 ILE A N 1
ATOM 752 C CA . ILE A 1 100 ? -12.813 1.893 10.081 1.00 91.25 100 ILE A CA 1
ATOM 753 C C . ILE A 1 100 ? -12.483 3.373 10.291 1.00 91.25 100 ILE A C 1
ATOM 755 O O . ILE A 1 100 ? -13.093 4.008 11.149 1.00 91.25 100 ILE A O 1
ATOM 759 N N . VAL A 1 101 ? -11.577 3.935 9.484 1.00 90.12 101 VAL A N 1
ATOM 760 C CA . VAL A 1 101 ? -11.221 5.363 9.548 1.00 90.12 101 VAL A CA 1
ATOM 761 C C . VAL A 1 101 ? -12.444 6.243 9.290 1.00 90.12 101 VAL A C 1
ATOM 763 O O . VAL A 1 101 ? -12.741 7.138 10.077 1.00 90.12 101 VAL A O 1
ATOM 766 N N . SER A 1 102 ? -13.213 5.953 8.238 1.00 86.75 102 SER A N 1
ATOM 767 C CA . SER A 1 102 ? -14.428 6.711 7.923 1.00 86.75 102 SER A CA 1
ATOM 768 C C . SER A 1 102 ? -15.4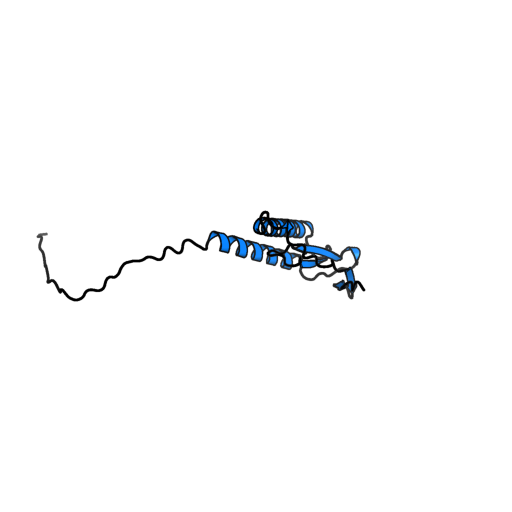97 6.610 9.016 1.00 86.75 102 SER A C 1
ATOM 770 O O . SER A 1 102 ? -16.234 7.568 9.233 1.00 86.75 102 SER A O 1
ATOM 772 N N . ALA A 1 103 ? -15.582 5.487 9.734 1.00 85.94 103 ALA A N 1
ATOM 773 C CA . ALA A 1 103 ? -16.500 5.346 10.863 1.00 85.94 103 ALA A CA 1
ATOM 774 C C . ALA A 1 103 ? -16.090 6.200 12.081 1.00 85.94 103 ALA A C 1
ATOM 776 O O . ALA A 1 103 ? -16.962 6.608 12.848 1.00 85.94 103 ALA A O 1
ATOM 777 N N . GLN A 1 104 ? -14.794 6.489 12.255 1.00 84.62 104 GLN A N 1
ATOM 778 C CA . GLN A 1 104 ? -14.280 7.311 13.360 1.00 84.62 104 GLN A CA 1
ATOM 779 C C . GLN A 1 104 ? -14.521 8.817 13.155 1.00 84.62 104 GLN A C 1
ATOM 781 O O . GLN A 1 104 ? -14.724 9.534 14.130 1.00 84.62 104 GLN A O 1
ATOM 786 N N . GLU A 1 105 ? -14.554 9.295 11.908 1.00 76.44 105 GLU A N 1
ATOM 787 C CA . GLU A 1 105 ? -14.750 10.719 11.568 1.00 76.44 105 GLU A CA 1
ATOM 788 C C . GLU A 1 105 ? -16.170 11.248 11.880 1.00 76.44 105 GLU A C 1
ATOM 790 O O . GLU A 1 105 ? -16.393 12.455 12.016 1.00 76.44 105 GLU A O 1
ATOM 795 N N . GLY A 1 106 ? -17.157 10.355 12.025 1.00 68.44 106 GLY A N 1
ATOM 796 C CA . GLY A 1 106 ? -18.542 10.725 12.320 1.00 68.44 106 GLY A CA 1
ATOM 797 C C . GLY A 1 106 ? -19.189 11.624 11.250 1.00 68.44 106 GLY A C 1
ATOM 798 O O . GLY A 1 106 ? -18.726 11.745 10.119 1.00 68.44 106 GLY A O 1
ATOM 799 N N . LYS A 1 107 ? -20.308 12.277 11.594 1.00 60.62 107 LYS A N 1
ATOM 800 C CA . LYS A 1 107 ? -21.087 13.112 10.650 1.00 60.62 107 LYS A CA 1
ATOM 801 C C . LYS A 1 107 ? -20.397 14.430 10.248 1.00 60.62 107 LYS A C 1
ATOM 803 O O . LYS A 1 107 ? -20.898 15.110 9.358 1.00 60.62 107 LYS A O 1
ATOM 808 N N . ASN A 1 108 ? -19.268 14.782 10.872 1.00 57.12 108 ASN A N 1
ATOM 809 C CA . ASN A 1 108 ? -18.556 16.046 10.643 1.00 57.12 108 ASN A CA 1
ATOM 810 C C . ASN A 1 108 ? -17.437 15.954 9.587 1.00 57.12 108 ASN A C 1
ATOM 812 O O . ASN A 1 108 ? -16.810 16.973 9.300 1.00 57.12 108 ASN A O 1
ATOM 816 N N . ALA A 1 109 ? -17.232 14.789 8.958 1.00 59.06 109 ALA A N 1
ATOM 817 C CA . ALA A 1 109 ? -16.240 14.587 7.893 1.00 59.06 109 ALA A CA 1
ATOM 818 C C . ALA A 1 109 ? -16.358 15.603 6.733 1.00 59.06 109 ALA A C 1
ATOM 820 O O . ALA A 1 109 ? -15.372 15.956 6.094 1.00 59.06 109 ALA A O 1
ATOM 821 N N . ALA A 1 110 ? -17.566 16.127 6.477 1.00 57.53 110 ALA A N 1
ATOM 822 C CA . ALA A 1 110 ? -17.839 17.064 5.385 1.00 57.53 110 ALA A CA 1
ATOM 823 C C . ALA A 1 110 ? -17.094 18.411 5.495 1.00 57.53 110 ALA A C 1
ATOM 825 O O . ALA A 1 110 ? -16.915 19.087 4.484 1.00 57.53 110 ALA A O 1
ATOM 826 N N . SER A 1 111 ? -16.658 18.808 6.696 1.00 60.09 111 SER A N 1
ATOM 827 C CA . SER A 1 111 ? -15.984 20.096 6.925 1.00 60.09 111 SER A CA 1
ATOM 828 C C . SER A 1 111 ? -14.472 20.048 6.691 1.00 60.09 111 SER A C 1
ATOM 830 O O . SER A 1 111 ? -13.821 21.092 6.725 1.00 60.09 111 SER A O 1
ATOM 832 N N . CYS A 1 112 ? -13.903 18.864 6.452 1.00 63.09 112 CYS A N 1
ATOM 833 C CA . CYS A 1 112 ? -12.469 18.686 6.271 1.00 63.09 112 CYS A CA 1
ATOM 834 C C . CYS A 1 112 ? -12.123 18.274 4.846 1.00 63.09 112 CYS A C 1
ATOM 836 O O . CYS A 1 112 ? -12.124 17.105 4.482 1.00 63.09 112 CYS A O 1
ATOM 838 N N . SER A 1 113 ? -11.780 19.275 4.037 1.00 63.16 113 SER A N 1
ATOM 839 C CA . SER A 1 113 ? -11.272 19.090 2.680 1.00 63.16 113 SER A CA 1
ATOM 840 C C . SER A 1 113 ? -9.753 19.252 2.665 1.00 63.16 113 SER A C 1
ATOM 842 O O . SER A 1 113 ? -9.229 20.229 2.129 1.00 63.16 113 SER A O 1
ATOM 844 N N . VAL A 1 114 ? -9.035 18.303 3.268 1.00 70.00 114 VAL A N 1
ATOM 845 C CA . VAL A 1 114 ? -7.577 18.215 3.110 1.00 70.00 114 VAL A CA 1
ATOM 846 C C . VAL A 1 114 ? -7.275 17.224 1.994 1.00 70.00 114 VAL A C 1
ATOM 848 O O . VAL A 1 114 ? -7.405 16.013 2.150 1.00 70.00 114 VAL A O 1
ATOM 851 N N . VAL A 1 115 ? -6.911 17.764 0.831 1.00 72.75 115 VAL A N 1
ATOM 852 C CA . VAL A 1 115 ? -6.629 16.991 -0.381 1.00 72.75 115 VAL A CA 1
ATOM 853 C C . VAL A 1 115 ? -5.122 16.957 -0.597 1.00 72.75 115 VAL A C 1
ATOM 855 O O . VAL A 1 115 ? -4.499 17.994 -0.800 1.00 72.75 115 VAL A O 1
ATOM 858 N N . ALA A 1 116 ? -4.536 15.761 -0.584 1.00 79.75 116 ALA A N 1
ATOM 859 C CA . ALA A 1 116 ? -3.185 15.552 -1.090 1.00 79.75 116 ALA A CA 1
ATOM 860 C C . ALA A 1 116 ? -3.243 15.189 -2.576 1.00 79.75 116 ALA A C 1
ATOM 862 O O . ALA A 1 116 ? -4.061 14.358 -2.985 1.00 79.75 116 ALA A O 1
ATOM 863 N N . ALA A 1 117 ? -2.359 15.782 -3.380 1.00 84.81 117 ALA A N 1
ATOM 864 C CA . ALA A 1 117 ? -2.222 15.425 -4.785 1.00 84.81 117 ALA A CA 1
ATOM 865 C C . ALA A 1 117 ? -1.783 13.959 -4.910 1.00 84.81 117 ALA A C 1
ATOM 867 O O . ALA A 1 117 ? -0.809 13.536 -4.285 1.00 84.81 117 ALA A O 1
ATOM 868 N N . LYS A 1 118 ? -2.506 13.174 -5.716 1.00 88.50 118 LYS A N 1
ATOM 869 C CA . LYS A 1 118 ? -2.102 11.801 -6.026 1.00 88.50 118 LYS A CA 1
ATOM 870 C C . LYS A 1 118 ? -0.803 11.850 -6.843 1.00 88.50 118 LYS A C 1
ATOM 872 O O . LYS A 1 118 ? -0.805 12.493 -7.895 1.00 88.50 118 LYS A O 1
ATOM 877 N N . PRO A 1 119 ? 0.280 11.186 -6.406 1.00 90.81 119 PRO A N 1
ATOM 878 C CA . PRO A 1 119 ? 1.539 11.216 -7.135 1.00 90.81 119 PRO A CA 1
ATOM 879 C C . PRO A 1 119 ? 1.415 10.482 -8.474 1.00 90.81 119 PRO A C 1
ATOM 881 O O . PRO A 1 119 ? 0.605 9.561 -8.631 1.00 90.81 119 PRO A O 1
ATOM 884 N N . ALA A 1 120 ? 2.250 10.873 -9.435 1.00 93.06 120 ALA A N 1
ATOM 885 C CA . ALA A 1 120 ? 2.503 10.050 -10.609 1.00 93.06 120 ALA A CA 1
ATOM 886 C C . ALA A 1 120 ? 3.438 8.890 -10.237 1.00 93.06 120 ALA A C 1
ATOM 888 O O . ALA A 1 120 ? 4.058 8.886 -9.174 1.00 93.06 120 ALA A O 1
ATOM 889 N N . VAL A 1 121 ? 3.539 7.897 -11.117 1.00 94.38 121 VAL A N 1
ATOM 890 C CA . VAL A 1 121 ? 4.388 6.724 -10.901 1.00 94.38 121 VAL A CA 1
ATOM 891 C C . VAL A 1 121 ? 5.309 6.538 -12.086 1.00 94.38 121 VAL A C 1
ATOM 893 O O . VAL A 1 121 ? 4.869 6.603 -13.234 1.00 94.38 121 VAL A O 1
ATOM 896 N N . ILE A 1 122 ? 6.573 6.260 -11.794 1.00 95.75 122 ILE A N 1
ATOM 897 C CA . ILE A 1 122 ? 7.555 5.821 -12.781 1.00 95.75 122 ILE A CA 1
ATOM 898 C C . ILE A 1 122 ? 8.113 4.459 -12.385 1.00 95.75 122 ILE A C 1
ATOM 900 O O . ILE A 1 122 ? 8.095 4.084 -11.213 1.00 95.75 122 ILE A O 1
ATOM 904 N N . LEU A 1 123 ? 8.643 3.743 -13.372 1.00 97.00 123 LEU A N 1
ATOM 905 C CA . LEU A 1 123 ? 9.444 2.549 -13.151 1.00 97.00 123 LEU A CA 1
ATOM 906 C C . LEU A 1 123 ? 10.917 2.897 -13.365 1.00 97.00 123 LEU A C 1
ATOM 908 O O . LEU A 1 123 ? 11.294 3.333 -14.454 1.00 97.00 123 LEU A O 1
ATOM 912 N N . ALA A 1 124 ? 11.744 2.710 -12.341 1.00 96.25 124 ALA A N 1
ATOM 913 C CA . ALA A 1 124 ? 13.176 2.973 -12.410 1.00 96.25 124 ALA A CA 1
ATOM 914 C C . ALA A 1 124 ? 13.952 1.793 -11.827 1.00 96.25 124 ALA A C 1
ATOM 916 O O . ALA A 1 124 ? 13.847 1.516 -10.636 1.00 96.25 124 ALA A O 1
ATOM 917 N N . LYS A 1 125 ? 14.763 1.123 -12.660 1.00 94.31 125 LYS A N 1
ATOM 918 C CA . LYS A 1 125 ? 15.552 -0.062 -12.265 1.00 94.31 125 LYS A CA 1
ATOM 919 C C . LYS A 1 125 ? 14.686 -1.110 -11.554 1.00 94.31 125 LYS A C 1
ATOM 921 O O . LYS A 1 125 ? 14.975 -1.498 -10.427 1.00 94.31 125 LYS A O 1
ATOM 926 N N . ASP A 1 126 ? 13.586 -1.472 -12.208 1.00 96.38 126 ASP A N 1
ATOM 927 C CA . ASP A 1 126 ? 12.590 -2.438 -11.735 1.00 96.38 126 ASP A CA 1
ATOM 928 C C . ASP A 1 126 ? 11.877 -2.057 -10.429 1.00 96.38 126 ASP A C 1
ATOM 930 O O . ASP A 1 126 ? 11.137 -2.861 -9.877 1.00 96.38 126 ASP A O 1
ATOM 934 N N . LEU A 1 127 ? 12.045 -0.829 -9.932 1.00 96.38 127 LEU A N 1
ATOM 935 C CA . LEU A 1 127 ? 11.376 -0.331 -8.736 1.00 96.38 127 LEU A CA 1
ATOM 936 C C . LEU A 1 127 ? 10.354 0.744 -9.111 1.00 96.38 127 LEU A C 1
ATOM 938 O O . LEU A 1 127 ? 10.680 1.729 -9.784 1.00 96.38 127 LEU A O 1
ATOM 942 N N . CYS A 1 128 ? 9.114 0.568 -8.667 1.00 96.25 128 CYS A N 1
ATOM 943 C CA . CYS A 1 128 ? 8.097 1.600 -8.782 1.00 96.25 128 CYS A CA 1
ATOM 944 C C . CYS A 1 128 ? 8.446 2.746 -7.825 1.00 96.25 128 CYS A C 1
ATOM 946 O O . CYS A 1 128 ? 8.632 2.520 -6.627 1.00 96.25 128 CYS A O 1
ATOM 948 N N . LEU A 1 129 ? 8.501 3.976 -8.338 1.00 95.31 129 LEU A N 1
ATOM 949 C CA . LEU A 1 129 ? 8.790 5.175 -7.551 1.00 95.31 129 LEU A CA 1
ATOM 950 C C . LEU A 1 129 ? 7.690 6.230 -7.729 1.00 95.31 129 LEU A C 1
ATOM 952 O O . LEU A 1 129 ? 7.208 6.422 -8.853 1.00 95.31 129 LEU A O 1
ATOM 956 N N . PRO A 1 130 ? 7.297 6.936 -6.651 1.00 93.69 130 PRO A N 1
ATOM 957 C CA . PRO A 1 130 ? 6.401 8.074 -6.763 1.00 93.69 130 PRO A CA 1
ATOM 958 C C . PRO A 1 130 ? 7.141 9.273 -7.368 1.00 93.69 130 PRO A C 1
ATOM 960 O O . PRO A 1 130 ? 8.308 9.519 -7.066 1.00 93.69 130 PRO A O 1
ATOM 963 N N . VAL A 1 131 ? 6.440 10.044 -8.193 1.00 92.00 131 VAL A N 1
ATOM 964 C CA . VAL A 1 131 ? 6.897 11.342 -8.696 1.00 92.00 131 VAL A CA 1
ATOM 965 C C . VAL A 1 131 ? 5.919 12.399 -8.219 1.00 92.00 131 VAL A C 1
ATOM 967 O O . VAL A 1 131 ? 4.720 12.332 -8.509 1.00 92.00 131 VAL A O 1
ATOM 970 N N . GLU A 1 132 ? 6.434 13.369 -7.470 1.00 81.12 132 GLU A N 1
ATOM 971 C CA . GLU A 1 132 ? 5.654 14.525 -7.054 1.00 81.12 132 GLU A CA 1
ATOM 972 C C . GLU A 1 132 ? 5.333 15.384 -8.278 1.00 81.12 132 GLU A C 1
ATOM 974 O O . GLU A 1 132 ? 6.217 15.839 -9.006 1.00 81.12 132 GLU A O 1
ATOM 979 N N . LEU A 1 133 ? 4.041 15.588 -8.521 1.00 67.00 133 LEU A N 1
ATOM 980 C CA . LEU A 1 133 ? 3.574 16.520 -9.533 1.00 67.00 133 LEU A CA 1
ATOM 981 C C . LEU A 1 133 ? 3.588 17.911 -8.904 1.00 67.00 133 LEU A C 1
ATOM 983 O O . LEU A 1 133 ? 2.665 18.276 -8.179 1.00 67.00 133 LEU A O 1
ATOM 987 N N . VAL A 1 134 ? 4.645 18.680 -9.164 1.00 59.12 134 VAL A N 1
ATOM 988 C CA . VAL A 1 134 ? 4.666 20.105 -8.823 1.00 59.12 134 VAL A CA 1
ATOM 989 C C . VAL A 1 134 ? 3.700 20.810 -9.773 1.00 59.12 134 VAL A C 1
ATOM 991 O O . VAL A 1 134 ? 4.029 21.080 -10.928 1.00 59.12 134 VAL A O 1
ATOM 994 N N . THR A 1 135 ? 2.477 21.060 -9.316 1.00 55.66 135 THR A N 1
ATOM 995 C CA . THR A 1 135 ? 1.559 21.975 -10.000 1.00 55.66 135 THR A CA 1
ATOM 996 C C . THR A 1 135 ? 2.102 23.392 -9.828 1.00 55.66 135 THR A C 1
ATOM 998 O O . THR A 1 135 ? 2.101 23.902 -8.708 1.00 55.66 135 THR A O 1
ATOM 1001 N N . GLN A 1 136 ? 2.634 23.968 -10.911 1.00 39.28 136 GLN A N 1
ATOM 1002 C CA . GLN A 1 136 ? 3.008 25.387 -10.999 1.00 39.28 136 GLN A CA 1
ATOM 1003 C C . GLN A 1 136 ? 1.770 26.283 -10.996 1.00 39.28 136 GLN A C 1
ATOM 1005 O O . GLN A 1 136 ? 0.751 25.865 -11.594 1.00 39.28 136 GLN A O 1
#

Sequence (136 aa):
MTTMRAQVMAVISVAALLCLIACEPTTEVSEQHQTSAQQLAEIERGIQDLIGSPIAQHVSSCKIITLNAANCQPPKYLLYSNEQSNEPVLLTLVAKYNQIVSAQEGKNAASCSVVAAKPAVILAKDLCLPVELVTQ